Protein AF-K9A5T2-F1 (afdb_monomer_lite)

Foldseek 3Di:
DDPVVLVVVLVVVQVVQDDPWDQDPVRDIWAACRVVQRDGDPVVSVVSVVVVVVVVLVVQQQQADWDDDPDDDIDGHGPPDDDDDDDDDDDPPDD

pLDDT: mean 92.37, std 10.85, range [52.47, 98.81]

Secondary structure (DSSP, 8-state):
--HHHHHHHHHHHHHHH-TT-EE-TTS-EE--SGGGSS-SSHHHHHHHHHHHHHHHHHHHHHH-EEE--SSSS-EEE-TTPPPP-----------

Structure (mmCIF, N/CA/C/O backbone):
data_AF-K9A5T2-F1
#
_entry.id   AF-K9A5T2-F1
#
loop_
_atom_site.group_PDB
_atom_site.id
_atom_site.type_symbol
_atom_site.label_atom_id
_atom_site.label_alt_id
_atom_site.label_comp_id
_atom_site.label_asym_id
_atom_site.label_entity_id
_atom_site.label_seq_id
_atom_site.pdbx_PDB_ins_code
_atom_site.Cartn_x
_atom_site.Cartn_y
_atom_site.Cartn_z
_atom_site.occupancy
_atom_site.B_iso_or_equiv
_atom_site.auth_seq_id
_atom_site.auth_comp_id
_atom_site.auth_asym_id
_atom_site.auth_atom_id
_atom_site.pdbx_PDB_model_num
ATOM 1 N N . VAL A 1 1 ? -12.508 6.597 38.608 1.00 88.00 1 VAL A N 1
ATOM 2 C CA . VAL A 1 1 ? -12.981 6.258 37.244 1.00 88.00 1 VAL A CA 1
ATOM 3 C C . VAL A 1 1 ? -14.205 5.359 37.350 1.00 88.00 1 VAL A C 1
ATOM 5 O O . VAL A 1 1 ? -14.239 4.550 38.267 1.00 88.00 1 VAL A O 1
ATOM 8 N N . ASN A 1 2 ? -15.215 5.517 36.490 1.00 95.56 2 ASN A N 1
ATOM 9 C CA . ASN A 1 2 ? -16.424 4.679 36.471 1.00 95.56 2 ASN A CA 1
ATOM 10 C C . ASN A 1 2 ? -16.636 4.009 35.096 1.00 95.56 2 ASN A C 1
ATOM 12 O O . ASN A 1 2 ? -15.973 4.355 34.117 1.00 95.56 2 ASN A O 1
ATOM 16 N N . GLY A 1 3 ? -17.573 3.059 35.015 1.00 95.31 3 GLY A N 1
ATOM 17 C CA . GLY A 1 3 ? -17.815 2.284 33.792 1.00 95.31 3 GLY A CA 1
ATOM 18 C C . GLY A 1 3 ? -18.223 3.128 32.578 1.00 95.31 3 GLY A C 1
ATOM 19 O O . GLY A 1 3 ? -17.791 2.839 31.466 1.00 95.31 3 GLY A O 1
ATOM 20 N N . SER A 1 4 ? -18.983 4.214 32.769 1.00 96.31 4 SER A N 1
ATOM 21 C CA . SER A 1 4 ? -19.383 5.085 31.654 1.00 96.31 4 SER A CA 1
ATOM 22 C C . SER A 1 4 ? -18.210 5.903 31.108 1.00 96.31 4 SER A C 1
ATOM 24 O O . SER A 1 4 ? -18.119 6.107 29.897 1.00 96.31 4 SER A O 1
ATOM 26 N N . GLN A 1 5 ? -17.277 6.322 31.971 1.00 97.25 5 GLN A N 1
ATOM 27 C CA . GLN A 1 5 ? -16.018 6.943 31.552 1.00 97.25 5 GLN A CA 1
ATOM 28 C C . GLN A 1 5 ? -15.168 5.960 30.737 1.00 97.25 5 GLN A C 1
ATOM 30 O O . GLN A 1 5 ? -14.702 6.322 29.660 1.00 97.25 5 GLN A O 1
ATOM 35 N N . ILE A 1 6 ? -15.025 4.714 31.201 1.00 95.69 6 ILE A N 1
ATOM 36 C CA . ILE A 1 6 ? -14.269 3.671 30.488 1.00 95.69 6 ILE A CA 1
ATOM 37 C C . ILE A 1 6 ? -14.915 3.364 29.131 1.00 95.69 6 ILE A C 1
ATOM 39 O O . ILE A 1 6 ? -14.228 3.365 28.118 1.00 95.69 6 ILE A O 1
ATOM 43 N N . HIS A 1 7 ? -16.237 3.195 29.072 1.00 96.06 7 HIS A N 1
ATOM 44 C CA . HIS A 1 7 ? -16.937 2.905 27.819 1.00 96.06 7 HIS A CA 1
ATOM 45 C C . HIS A 1 7 ? -16.796 4.038 26.784 1.00 96.06 7 HIS A C 1
ATOM 47 O O . HIS A 1 7 ? -16.594 3.775 25.598 1.00 96.06 7 HIS A O 1
ATOM 53 N N . LYS A 1 8 ? -16.833 5.309 27.220 1.00 97.19 8 LYS A N 1
ATOM 54 C CA . LYS A 1 8 ? -16.537 6.463 26.349 1.00 97.19 8 LYS A CA 1
ATOM 55 C C . LYS A 1 8 ? -15.109 6.412 25.802 1.00 97.19 8 LYS A C 1
ATOM 57 O O . LYS A 1 8 ? -14.913 6.684 24.621 1.00 97.19 8 LYS A O 1
ATOM 62 N N . ILE A 1 9 ? -14.135 6.041 26.634 1.00 97.38 9 ILE A N 1
ATOM 63 C CA . ILE A 1 9 ? -12.737 5.877 26.214 1.00 97.38 9 ILE A CA 1
ATOM 64 C C . ILE A 1 9 ? -12.614 4.738 25.191 1.00 97.38 9 ILE A C 1
ATOM 66 O O . ILE A 1 9 ? -12.074 4.968 24.113 1.00 97.38 9 ILE A O 1
ATOM 70 N N . SER A 1 10 ? -13.169 3.551 25.459 1.00 97.75 10 SER A N 1
ATOM 71 C CA . SER A 1 10 ? -13.108 2.410 24.531 1.00 97.75 10 SER A CA 1
ATOM 72 C C . SER A 1 10 ? -13.762 2.719 23.183 1.00 97.75 10 SER A C 1
ATOM 74 O O . SER A 1 10 ? -13.204 2.382 22.142 1.00 97.75 10 SER A O 1
ATOM 76 N N . ASN A 1 11 ? -14.901 3.422 23.177 1.00 97.56 11 ASN A N 1
ATOM 77 C CA . ASN A 1 11 ? -15.539 3.874 21.937 1.00 97.56 11 ASN A CA 1
ATOM 78 C C . ASN A 1 11 ? -14.704 4.926 21.196 1.00 97.56 11 ASN A C 1
ATOM 80 O O . ASN A 1 11 ? -14.631 4.887 19.971 1.00 97.56 11 ASN A O 1
ATOM 84 N N . SER A 1 12 ? -14.049 5.839 21.918 1.00 98.38 12 SER A N 1
ATOM 85 C CA . SER A 1 12 ? -13.122 6.802 21.314 1.00 98.38 12 SER A CA 1
ATOM 86 C C . SER A 1 12 ? -11.958 6.087 20.620 1.00 98.38 12 SER A C 1
ATOM 88 O O . SER A 1 12 ? -11.659 6.372 19.463 1.00 98.38 12 SER A O 1
ATOM 90 N N . ILE A 1 13 ? -11.362 5.084 21.275 1.00 97.81 13 ILE A N 1
ATOM 91 C CA . ILE A 1 13 ? -10.277 4.278 20.697 1.00 97.81 13 ILE A CA 1
ATOM 92 C C . ILE A 1 13 ? -10.780 3.468 19.494 1.00 97.81 13 ILE A C 1
ATOM 94 O O . ILE A 1 13 ? -10.146 3.504 18.443 1.00 97.81 13 ILE A O 1
ATOM 98 N N . LYS A 1 14 ? -11.939 2.800 19.604 1.00 97.44 14 LYS A N 1
ATOM 99 C CA . LYS A 1 14 ? -12.595 2.094 18.486 1.00 97.44 14 LYS A CA 1
ATOM 100 C C . LYS A 1 14 ? -12.743 3.003 17.265 1.00 97.44 14 LYS A C 1
ATOM 102 O O . LYS A 1 14 ? -12.401 2.593 16.161 1.00 97.44 14 LYS A O 1
ATOM 107 N N . ASN A 1 15 ? -13.233 4.224 17.463 1.00 96.50 15 ASN A N 1
ATOM 108 C CA . ASN A 1 15 ? -13.449 5.183 16.380 1.00 96.50 15 ASN A CA 1
ATOM 109 C C . ASN A 1 15 ? -12.132 5.737 15.819 1.00 96.50 15 ASN A C 1
ATOM 111 O O . ASN A 1 15 ? -12.050 5.979 14.621 1.00 96.50 15 ASN A O 1
ATOM 115 N N . SER A 1 16 ? -11.113 5.907 16.666 1.00 97.56 16 SER A N 1
ATOM 116 C CA . SER A 1 16 ? -9.772 6.338 16.255 1.00 97.56 16 SER A CA 1
ATOM 117 C C . SER A 1 16 ? -9.069 5.287 15.387 1.00 97.56 16 SER A C 1
ATOM 119 O O . SER A 1 16 ? -8.469 5.628 14.373 1.00 97.56 16 SER A O 1
ATOM 121 N N . ILE A 1 17 ? -9.186 4.000 15.738 1.00 97.06 17 ILE A N 1
ATOM 122 C CA . ILE A 1 17 ? -8.674 2.893 14.911 1.00 97.06 17 ILE A CA 1
ATOM 123 C C . ILE A 1 17 ? -9.530 2.725 13.642 1.00 97.06 17 ILE A C 1
ATOM 125 O O . ILE A 1 17 ? -8.999 2.501 12.555 1.00 97.06 17 ILE A O 1
ATOM 129 N N . GLY A 1 18 ? -10.855 2.840 13.769 1.00 94.56 18 GLY A N 1
ATOM 130 C CA . GLY A 1 18 ? -11.805 2.743 12.663 1.00 94.56 18 GLY A CA 1
ATOM 131 C C . GLY A 1 18 ? -12.018 1.313 12.151 1.00 94.56 18 GLY A C 1
ATOM 132 O O . GLY A 1 18 ? -11.834 0.331 12.876 1.00 94.56 18 GLY A O 1
ATOM 133 N N . GLY A 1 19 ? -12.439 1.192 10.888 1.00 90.69 19 GLY A N 1
ATOM 134 C CA . GLY A 1 19 ? -12.690 -0.095 10.229 1.00 90.69 19 GLY A CA 1
ATOM 135 C C . GLY A 1 19 ? -13.701 -0.967 10.980 1.00 90.69 19 GLY A C 1
ATOM 136 O O . GLY A 1 19 ? -14.714 -0.477 11.479 1.00 90.69 19 GLY A O 1
ATOM 137 N N . ASN A 1 20 ? -13.400 -2.262 11.093 1.00 94.38 20 ASN A N 1
ATOM 138 C CA . ASN A 1 20 ? -14.264 -3.247 11.750 1.00 94.38 20 ASN A CA 1
ATOM 139 C C . ASN A 1 20 ? -13.948 -3.403 13.249 1.00 94.38 20 ASN A C 1
ATOM 141 O O . ASN A 1 20 ? -14.210 -4.454 13.830 1.00 94.38 20 ASN A O 1
ATOM 145 N N . THR A 1 21 ? -13.347 -2.389 13.879 1.00 97.81 21 THR A N 1
ATOM 146 C CA . THR A 1 21 ? -13.014 -2.441 15.307 1.00 97.81 21 THR A CA 1
ATOM 147 C C . THR A 1 21 ? -14.281 -2.491 16.152 1.00 97.81 21 THR A C 1
ATOM 149 O O . THR A 1 21 ? -15.221 -1.739 15.904 1.00 97.81 21 THR A O 1
ATOM 152 N N . VAL A 1 22 ? -14.316 -3.332 17.184 1.00 97.31 22 VAL A N 1
ATOM 153 C CA . VAL A 1 22 ? -15.439 -3.459 18.123 1.00 97.31 22 VAL A CA 1
ATOM 154 C C . VAL A 1 22 ? -14.951 -3.465 19.569 1.00 97.31 22 VAL A C 1
ATOM 156 O O . VAL A 1 22 ? -13.857 -3.945 19.859 1.00 97.31 22 VAL A O 1
ATOM 159 N N . VAL A 1 23 ? -15.777 -2.929 20.472 1.00 97.62 23 VAL A N 1
ATOM 160 C CA . VAL A 1 23 ? -15.607 -3.086 21.924 1.00 97.62 23 VAL A CA 1
ATOM 161 C C . VAL A 1 23 ? -16.399 -4.324 22.334 1.00 97.62 23 VAL A C 1
ATOM 163 O O . VAL A 1 23 ? -17.614 -4.363 22.135 1.00 97.62 23 VAL A O 1
ATOM 166 N N . ASN A 1 24 ? -15.720 -5.329 22.875 1.00 96.44 24 ASN A N 1
ATOM 167 C CA . ASN A 1 24 ? -16.337 -6.566 23.343 1.00 96.44 24 ASN A CA 1
ATOM 168 C C . ASN A 1 24 ? -17.018 -6.365 24.712 1.00 96.44 24 ASN A C 1
ATOM 170 O O . ASN A 1 24 ? -16.694 -5.412 25.427 1.00 96.44 24 ASN A O 1
ATOM 174 N N . PRO A 1 25 ? -17.932 -7.265 25.124 1.00 95.31 25 PRO A N 1
ATOM 175 C CA . PRO A 1 25 ? -18.588 -7.179 26.433 1.00 95.31 25 PRO A CA 1
ATOM 176 C C . PRO A 1 25 ? -17.626 -7.184 27.631 1.00 95.31 25 PRO A C 1
ATOM 178 O O . PRO A 1 25 ? -17.935 -6.590 28.660 1.00 95.31 25 PRO A O 1
ATOM 181 N N . ASP A 1 26 ? -16.458 -7.817 27.495 1.00 94.56 26 ASP A N 1
ATOM 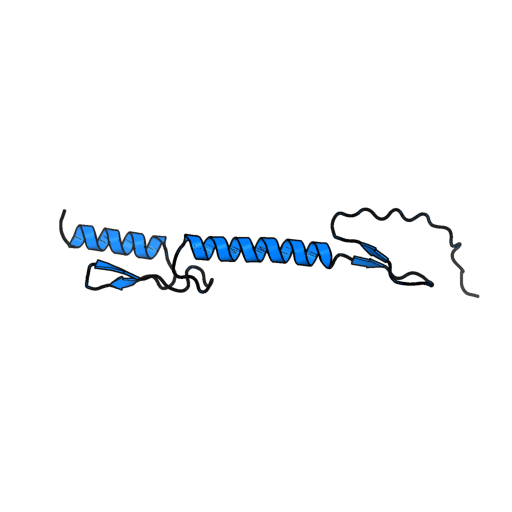182 C CA . ASP A 1 26 ? -15.395 -7.841 28.511 1.00 94.56 26 ASP A CA 1
ATOM 183 C C . ASP A 1 26 ? -14.530 -6.562 28.533 1.00 94.56 26 ASP A C 1
ATOM 185 O O . ASP A 1 26 ? -13.609 -6.440 29.337 1.00 94.56 26 ASP A O 1
ATOM 189 N N . GLY A 1 27 ? -14.823 -5.595 27.657 1.00 93.94 27 GLY A N 1
ATOM 190 C CA . GLY A 1 27 ? -14.105 -4.329 27.528 1.00 93.94 27 GLY A CA 1
ATOM 191 C C . GLY A 1 27 ? -12.870 -4.377 26.625 1.00 93.94 27 GLY A C 1
ATOM 192 O O . GLY A 1 27 ? -12.298 -3.319 26.353 1.00 93.94 27 GLY A O 1
ATOM 193 N N . SER A 1 28 ? -12.472 -5.553 26.128 1.00 96.38 28 SER A N 1
ATOM 194 C CA . SER A 1 28 ? -11.388 -5.680 25.151 1.00 96.38 28 SER A CA 1
ATOM 195 C C . SER A 1 28 ? -11.779 -5.095 23.787 1.00 96.38 28 SER A C 1
ATOM 197 O O . SER A 1 28 ? -12.960 -4.931 23.465 1.00 96.38 28 SER A O 1
ATOM 199 N N . LEU A 1 29 ? -10.777 -4.765 22.971 1.00 97.81 29 LEU A N 1
ATOM 200 C CA . LEU A 1 29 ? -10.966 -4.323 21.589 1.00 97.81 29 LEU A CA 1
ATOM 201 C C . LEU A 1 29 ? -10.608 -5.462 20.636 1.00 97.81 29 LEU A C 1
ATOM 203 O O . LEU A 1 29 ? -9.513 -6.015 20.720 1.00 97.81 29 LEU A O 1
ATOM 207 N N . SER A 1 30 ? -11.507 -5.777 19.705 1.00 97.62 30 SER A N 1
ATOM 208 C CA . SER A 1 30 ? -11.210 -6.658 18.574 1.00 97.62 30 SER A CA 1
ATOM 209 C C . SER A 1 30 ? -11.174 -5.843 17.292 1.00 97.62 30 SER A C 1
ATOM 211 O O . SER A 1 30 ? -12.078 -5.057 17.022 1.00 97.62 30 SER A O 1
ATOM 213 N N . THR A 1 31 ? -10.116 -6.021 16.515 1.00 97.44 31 THR A N 1
ATOM 214 C CA . THR A 1 31 ? -9.828 -5.285 15.286 1.00 97.44 31 THR A CA 1
ATOM 215 C C . THR A 1 31 ? -9.654 -6.280 14.149 1.00 97.44 31 THR A C 1
ATOM 217 O O . THR A 1 31 ? -8.955 -7.285 14.286 1.00 97.44 31 THR A O 1
ATOM 220 N N . GLN A 1 32 ? -10.275 -6.008 13.004 1.00 96.25 32 GLN A N 1
ATOM 221 C CA . GLN A 1 32 ? -10.099 -6.814 11.799 1.00 96.25 32 GLN A CA 1
ATOM 222 C C . GLN A 1 32 ? -10.042 -5.923 10.568 1.00 96.25 32 GLN A C 1
ATOM 224 O O . GLN A 1 32 ? -10.721 -4.897 10.510 1.00 96.25 32 GLN A O 1
ATOM 229 N N . ASN A 1 33 ? -9.254 -6.349 9.580 1.00 95.69 33 ASN A N 1
ATOM 230 C CA . ASN A 1 33 ? -9.195 -5.726 8.259 1.00 95.69 33 ASN A CA 1
ATOM 231 C C . ASN A 1 33 ? -9.008 -4.192 8.310 1.00 95.69 33 ASN A C 1
ATOM 233 O O . ASN A 1 33 ? -9.704 -3.444 7.619 1.00 95.69 33 ASN A O 1
ATOM 237 N N . ILE A 1 34 ? -8.090 -3.711 9.157 1.00 97.12 34 ILE A N 1
ATOM 238 C CA . ILE A 1 34 ? -7.853 -2.275 9.360 1.00 97.12 34 ILE A CA 1
ATOM 239 C C . ILE A 1 34 ? -7.493 -1.637 8.015 1.00 97.12 34 ILE A C 1
ATOM 241 O O . ILE A 1 34 ? -6.572 -2.088 7.331 1.00 97.12 34 ILE A O 1
ATOM 245 N N . GLY A 1 35 ? -8.252 -0.615 7.614 1.00 95.56 35 GLY A N 1
ATOM 246 C CA . GLY A 1 35 ? -8.052 0.088 6.344 1.00 95.56 35 GLY A CA 1
ATOM 247 C C . GLY A 1 35 ? -8.220 -0.784 5.091 1.00 95.56 35 GLY A C 1
ATOM 248 O O . GLY A 1 35 ? -7.656 -0.452 4.055 1.00 95.56 35 GLY A O 1
ATOM 249 N N . GLY A 1 36 ? -8.924 -1.921 5.169 1.00 96.31 36 GLY A N 1
ATOM 250 C CA . GLY A 1 36 ? -9.085 -2.830 4.026 1.00 96.31 36 GLY A CA 1
ATOM 251 C C . GLY A 1 36 ? -7.821 -3.628 3.672 1.00 96.31 36 GLY A C 1
ATOM 252 O O . GLY A 1 36 ? -7.704 -4.153 2.567 1.00 96.31 36 GLY A O 1
ATOM 253 N N . THR A 1 37 ? -6.846 -3.703 4.583 1.00 96.94 37 THR A N 1
ATOM 254 C CA . THR A 1 37 ? -5.543 -4.352 4.340 1.00 96.94 37 THR A CA 1
ATOM 255 C C . THR A 1 37 ? -5.537 -5.864 4.580 1.00 96.94 37 THR A C 1
ATOM 257 O O . THR A 1 37 ? -4.547 -6.531 4.282 1.00 96.94 37 THR A O 1
ATOM 260 N N . GLY A 1 38 ? -6.610 -6.417 5.149 1.00 96.31 38 GLY A N 1
ATOM 261 C CA . GLY A 1 38 ? -6.674 -7.795 5.638 1.00 96.31 38 GLY A CA 1
ATOM 262 C C . GLY A 1 38 ? -5.883 -8.035 6.929 1.00 96.31 38 GLY A C 1
ATOM 263 O O . GLY A 1 38 ? -5.683 -9.186 7.307 1.00 96.31 38 GLY A O 1
ATOM 264 N N . LYS A 1 39 ? -5.398 -6.978 7.598 1.00 97.56 39 LYS A N 1
ATOM 265 C CA . LYS A 1 39 ? -4.591 -7.072 8.824 1.00 97.56 39 LYS A CA 1
ATOM 266 C C . LYS A 1 39 ? -5.368 -6.628 10.059 1.00 97.56 39 LYS A C 1
ATOM 268 O O . LYS A 1 39 ? -6.247 -5.771 9.983 1.00 97.56 39 LYS A O 1
ATOM 273 N N . ASN A 1 40 ? -5.015 -7.211 11.201 1.00 96.69 40 ASN A N 1
ATOM 274 C CA . ASN A 1 40 ? -5.732 -7.010 12.462 1.00 96.69 40 ASN A CA 1
ATOM 275 C C . ASN A 1 40 ? -5.015 -6.040 13.404 1.00 96.69 40 ASN A C 1
ATOM 277 O O . ASN A 1 40 ? -5.616 -5.588 14.368 1.00 96.69 40 ASN A O 1
ATOM 281 N N . THR A 1 41 ? -3.761 -5.679 13.139 1.00 97.06 41 THR A N 1
ATOM 282 C CA . THR A 1 41 ? -3.030 -4.670 13.916 1.00 97.06 41 THR A CA 1
ATOM 283 C C . THR A 1 41 ? -2.712 -3.463 13.039 1.00 97.06 41 THR A C 1
ATOM 285 O O . THR A 1 41 ? -2.568 -3.588 11.822 1.00 97.06 41 THR A O 1
ATOM 288 N N . VAL A 1 42 ? -2.607 -2.279 13.652 1.00 97.50 42 VAL A N 1
ATOM 289 C CA . VAL A 1 42 ? -2.240 -1.046 12.933 1.00 97.50 42 VAL A CA 1
ATOM 290 C C . VAL A 1 42 ? -0.838 -1.173 12.335 1.00 97.50 42 VAL A C 1
ATOM 292 O O . VAL A 1 42 ? -0.626 -0.778 11.192 1.00 97.50 42 VAL A O 1
ATOM 295 N N . HIS A 1 43 ? 0.097 -1.779 13.074 1.00 98.38 43 HIS A N 1
ATOM 296 C CA . HIS A 1 43 ? 1.458 -2.015 12.600 1.00 98.38 43 HIS A CA 1
ATOM 297 C C . HIS A 1 43 ? 1.473 -2.857 11.320 1.00 98.38 43 HIS A C 1
ATOM 299 O O . HIS A 1 43 ? 2.034 -2.430 10.314 1.00 98.38 43 HIS A O 1
ATOM 305 N N . ASP A 1 44 ? 0.798 -4.010 11.322 1.00 98.44 44 ASP A N 1
ATOM 306 C CA . ASP A 1 44 ? 0.785 -4.901 10.160 1.00 98.44 44 ASP A CA 1
ATOM 307 C C . ASP A 1 44 ? 0.029 -4.296 8.977 1.00 98.44 44 ASP A C 1
ATOM 309 O O . ASP A 1 44 ? 0.404 -4.522 7.827 1.00 98.44 44 ASP A O 1
ATOM 313 N N . ALA A 1 45 ? -1.036 -3.531 9.238 1.00 98.44 45 ALA A N 1
ATOM 314 C CA . ALA A 1 45 ? -1.774 -2.822 8.199 1.00 98.44 45 ALA A CA 1
ATOM 315 C C . ALA A 1 45 ? -0.881 -1.791 7.491 1.00 98.44 45 ALA A C 1
ATOM 317 O O . ALA A 1 45 ? -0.808 -1.790 6.263 1.00 98.44 45 ALA A O 1
ATOM 318 N N . ILE A 1 46 ? -0.155 -0.967 8.257 1.00 98.56 46 ILE A N 1
ATOM 319 C CA . ILE A 1 46 ? 0.798 0.016 7.720 1.00 98.56 46 ILE A CA 1
ATOM 320 C C . ILE A 1 46 ? 1.927 -0.693 6.978 1.00 98.56 46 ILE A C 1
ATOM 322 O O . ILE A 1 46 ? 2.205 -0.344 5.834 1.00 98.56 46 ILE A O 1
ATOM 326 N N . LYS A 1 47 ? 2.516 -1.736 7.576 1.00 98.81 47 LYS A N 1
ATOM 327 C CA . LYS A 1 47 ? 3.555 -2.535 6.922 1.00 98.81 47 LYS A CA 1
ATOM 328 C C . LYS A 1 47 ? 3.057 -3.127 5.602 1.00 98.81 47 LYS A C 1
ATOM 330 O O . LYS A 1 47 ? 3.762 -3.089 4.605 1.00 98.81 47 LYS A O 1
ATOM 335 N N . SER A 1 48 ? 1.822 -3.629 5.556 1.00 98.75 48 SER A N 1
ATOM 336 C CA . SER A 1 48 ? 1.245 -4.160 4.320 1.00 98.75 48 SER A CA 1
ATOM 337 C C . SER A 1 48 ? 1.089 -3.097 3.232 1.00 98.75 48 SER A C 1
ATOM 339 O O . SER A 1 48 ? 1.162 -3.448 2.055 1.00 98.75 48 SER A O 1
ATOM 341 N N . VAL A 1 49 ? 0.805 -1.845 3.591 1.00 98.69 49 VAL A N 1
ATOM 342 C CA . VAL A 1 49 ? 0.731 -0.734 2.632 1.00 98.69 49 VAL A CA 1
ATOM 343 C C . VAL A 1 49 ? 2.130 -0.353 2.159 1.00 98.69 49 VAL A C 1
ATOM 345 O O . VAL A 1 49 ? 2.336 -0.232 0.956 1.00 98.69 49 VAL A O 1
ATOM 348 N N . ASP A 1 50 ? 3.085 -0.238 3.079 1.00 98.81 50 ASP A N 1
ATOM 349 C CA . ASP A 1 50 ? 4.488 0.057 2.780 1.00 98.81 50 ASP A CA 1
ATOM 350 C C . ASP A 1 50 ? 5.110 -0.990 1.840 1.00 98.81 50 ASP A C 1
ATOM 352 O O . ASP A 1 50 ? 5.664 -0.641 0.796 1.00 98.81 50 ASP A O 1
ATOM 356 N N . ASP A 1 51 ? 4.898 -2.279 2.125 1.00 98.81 51 ASP A N 1
ATOM 357 C CA . ASP A 1 51 ? 5.338 -3.385 1.271 1.00 98.81 51 ASP A CA 1
ATOM 358 C C . ASP A 1 51 ? 4.701 -3.281 -0.132 1.00 98.81 51 ASP A C 1
ATOM 360 O O . ASP A 1 51 ? 5.382 -3.455 -1.143 1.00 98.81 51 ASP A O 1
ATOM 364 N N . LYS A 1 52 ? 3.394 -2.979 -0.228 1.00 98.75 52 LYS A N 1
ATOM 365 C CA . LYS A 1 52 ? 2.694 -2.822 -1.521 1.00 98.75 52 LYS A CA 1
ATOM 366 C C . LYS A 1 52 ? 3.251 -1.656 -2.334 1.00 98.75 52 LYS A C 1
ATOM 368 O O . LYS A 1 52 ? 3.425 -1.803 -3.541 1.00 98.75 52 LYS A O 1
ATOM 373 N N . VAL A 1 53 ? 3.520 -0.520 -1.691 1.00 98.81 53 VAL A N 1
ATOM 374 C CA . VAL A 1 53 ? 4.096 0.660 -2.348 1.00 98.81 53 VAL A CA 1
ATOM 375 C C . VAL A 1 53 ? 5.515 0.362 -2.815 1.00 98.81 53 VAL A C 1
ATOM 377 O O . VAL A 1 53 ? 5.810 0.554 -3.991 1.00 98.81 53 VAL A O 1
ATOM 380 N N . THR A 1 54 ? 6.364 -0.172 -1.937 1.00 98.69 54 THR A N 1
ATOM 381 C CA . 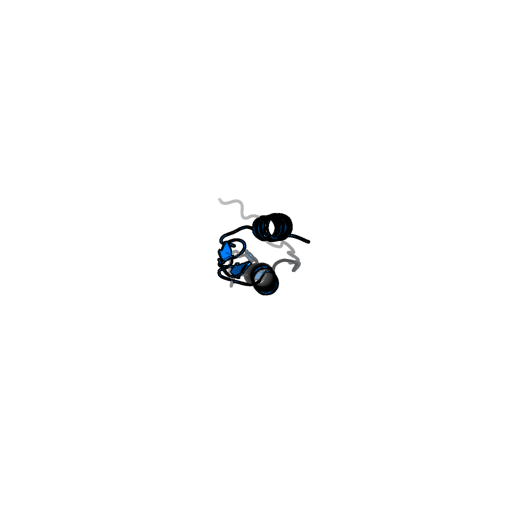THR A 1 54 ? 7.754 -0.523 -2.260 1.00 98.69 54 THR A CA 1
ATOM 382 C C . THR A 1 54 ? 7.819 -1.513 -3.419 1.00 98.69 54 THR A C 1
ATOM 384 O O . THR A 1 54 ? 8.527 -1.285 -4.399 1.00 98.69 54 THR A O 1
ATOM 387 N N . ASN A 1 55 ? 7.020 -2.581 -3.365 1.00 98.69 55 ASN A N 1
ATOM 388 C CA . ASN A 1 55 ? 6.968 -3.571 -4.436 1.00 98.69 55 ASN A CA 1
ATOM 389 C C . ASN A 1 55 ? 6.425 -2.980 -5.739 1.00 98.69 55 ASN A C 1
ATOM 391 O O . ASN A 1 55 ? 6.968 -3.271 -6.799 1.00 98.69 55 ASN A O 1
ATOM 395 N N . GLY A 1 56 ? 5.392 -2.134 -5.674 1.00 98.56 56 GLY A N 1
ATOM 396 C CA . GLY A 1 56 ? 4.853 -1.455 -6.851 1.00 98.56 56 GLY A CA 1
ATOM 397 C C . GLY A 1 56 ? 5.871 -0.521 -7.510 1.00 98.56 56 GLY A C 1
ATOM 398 O O . GLY A 1 56 ? 6.002 -0.522 -8.729 1.00 98.56 56 GLY A O 1
ATOM 399 N N . VAL A 1 57 ? 6.637 0.235 -6.720 1.00 98.56 57 VAL A N 1
ATOM 400 C CA . VAL A 1 57 ? 7.713 1.101 -7.228 1.00 98.56 57 VAL A CA 1
ATOM 401 C C . VAL A 1 57 ? 8.821 0.279 -7.884 1.00 98.56 57 VAL A C 1
ATOM 403 O O . VAL A 1 57 ? 9.269 0.631 -8.975 1.00 98.56 57 VAL A O 1
ATOM 406 N N . ASN A 1 58 ? 9.236 -0.826 -7.264 1.00 98.31 58 ASN A N 1
ATOM 407 C CA . ASN A 1 58 ? 10.249 -1.715 -7.833 1.00 98.31 58 ASN A CA 1
ATOM 408 C C . ASN A 1 58 ? 9.765 -2.348 -9.144 1.00 98.31 58 ASN A C 1
ATOM 410 O O . ASN A 1 58 ? 10.468 -2.282 -10.147 1.00 98.31 58 ASN A O 1
A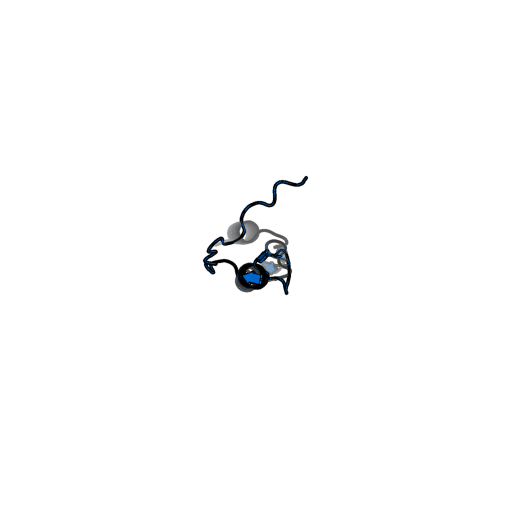TOM 414 N N . ASP A 1 59 ? 8.536 -2.868 -9.166 1.00 98.56 59 ASP A N 1
ATOM 415 C CA . ASP A 1 59 ? 7.920 -3.459 -10.358 1.00 98.56 59 ASP A CA 1
ATOM 416 C C . ASP A 1 59 ? 7.810 -2.447 -11.507 1.00 98.56 59 ASP A C 1
ATOM 418 O O . ASP A 1 59 ? 8.153 -2.763 -12.642 1.00 98.56 59 ASP A O 1
ATOM 422 N N . LEU A 1 60 ? 7.404 -1.203 -11.233 1.00 98.25 60 LEU A N 1
ATOM 423 C CA . LEU A 1 60 ? 7.380 -0.146 -12.250 1.00 98.25 60 LEU A CA 1
ATOM 424 C C . LEU A 1 60 ? 8.785 0.237 -12.729 1.00 98.25 60 LEU A C 1
ATOM 426 O O . LEU A 1 60 ? 8.985 0.468 -13.922 1.00 98.25 60 LEU A O 1
ATOM 430 N N . THR A 1 61 ? 9.756 0.290 -11.818 1.00 97.81 61 THR A N 1
ATOM 431 C CA . THR A 1 61 ? 11.153 0.584 -12.156 1.00 97.81 61 THR A CA 1
ATOM 432 C C . THR A 1 61 ? 11.717 -0.481 -13.088 1.00 97.81 61 THR A C 1
ATOM 434 O O . THR A 1 61 ? 12.313 -0.135 -14.107 1.00 97.81 61 THR A O 1
ATOM 437 N N . ASP A 1 62 ? 11.466 -1.755 -12.786 1.00 97.00 62 ASP A N 1
ATOM 438 C CA . ASP A 1 62 ? 11.904 -2.899 -13.584 1.00 97.00 62 ASP A CA 1
ATOM 439 C C . ASP A 1 62 ? 11.128 -3.045 -14.898 1.00 97.00 62 ASP A C 1
ATOM 441 O O . ASP A 1 62 ? 11.714 -3.428 -15.906 1.00 97.00 62 ASP A O 1
ATOM 445 N N . LYS A 1 63 ? 9.830 -2.715 -14.923 1.00 97.50 63 LYS A N 1
ATOM 446 C CA . LYS A 1 63 ? 9.027 -2.702 -16.157 1.00 97.50 63 LYS A CA 1
ATOM 447 C C . LYS A 1 63 ? 9.477 -1.641 -17.145 1.00 97.50 63 LYS A C 1
ATOM 449 O O . LYS A 1 63 ? 9.365 -1.882 -18.345 1.00 97.50 63 LYS A O 1
ATOM 454 N N . GLY A 1 64 ? 9.976 -0.505 -16.657 1.00 96.81 64 GLY A N 1
ATOM 455 C CA . GLY A 1 64 ? 10.641 0.496 -17.481 1.00 96.81 64 GLY A CA 1
ATOM 456 C C . GLY A 1 64 ? 9.868 0.886 -18.746 1.00 96.81 64 GLY A C 1
ATOM 457 O O . GLY A 1 64 ? 8.638 0.938 -18.766 1.00 96.81 64 GLY A O 1
ATOM 458 N N . LEU A 1 65 ? 10.613 1.168 -19.813 1.00 97.19 65 LEU A N 1
ATOM 459 C CA . LEU A 1 65 ? 10.108 1.427 -21.158 1.00 97.19 65 LEU A CA 1
ATOM 460 C C . LEU A 1 65 ? 10.923 0.640 -22.188 1.00 97.19 65 LEU A C 1
ATOM 462 O O . LEU A 1 65 ? 12.146 0.540 -22.080 1.00 97.19 65 LEU A O 1
ATOM 466 N N . ASN A 1 66 ? 10.244 0.139 -23.221 1.00 95.38 66 ASN A N 1
ATOM 467 C CA . ASN A 1 66 ? 10.866 -0.499 -24.380 1.00 95.38 66 ASN A CA 1
ATOM 468 C C . ASN A 1 66 ? 10.803 0.440 -25.589 1.00 95.38 66 ASN A C 1
ATOM 470 O O . ASN A 1 66 ? 9.763 1.040 -25.858 1.00 95.38 66 ASN A O 1
ATOM 474 N N . PHE A 1 67 ? 11.905 0.539 -26.328 1.00 93.19 67 PHE A N 1
ATOM 475 C CA . PHE A 1 67 ? 12.013 1.334 -27.547 1.00 93.19 67 PHE A CA 1
ATOM 476 C C . PHE A 1 67 ? 12.389 0.430 -28.721 1.00 93.19 67 PHE A C 1
ATOM 478 O O . PHE A 1 67 ? 13.487 -0.128 -28.742 1.00 93.19 67 PHE A O 1
ATOM 485 N N . ALA A 1 68 ? 11.494 0.315 -29.700 1.00 90.38 68 ALA A N 1
ATOM 486 C CA . ALA A 1 68 ? 11.759 -0.391 -30.948 1.00 90.38 68 ALA A CA 1
ATOM 487 C C . ALA A 1 68 ? 12.471 0.531 -31.952 1.00 90.38 68 ALA A C 1
ATOM 489 O O . ALA A 1 68 ? 12.133 1.711 -32.084 1.00 90.38 68 ALA A O 1
ATOM 490 N N . GLY A 1 69 ? 13.459 -0.010 -32.664 1.00 86.31 69 GLY A N 1
ATOM 491 C CA . GLY A 1 69 ? 14.118 0.656 -33.789 1.00 86.31 69 GLY A CA 1
ATOM 492 C C . GLY A 1 69 ? 13.585 0.181 -35.145 1.00 86.31 69 GLY A C 1
ATOM 493 O O . GLY A 1 69 ? 12.710 -0.673 -35.223 1.00 86.31 69 GLY A O 1
ATOM 494 N N . ASN A 1 70 ? 14.163 0.699 -36.234 1.00 83.81 70 ASN A N 1
ATOM 495 C CA . ASN A 1 70 ? 13.887 0.219 -37.601 1.00 83.81 70 ASN A CA 1
ATOM 496 C C . ASN A 1 70 ? 14.353 -1.238 -37.832 1.00 83.81 70 ASN A C 1
ATOM 498 O O . ASN A 1 70 ? 13.840 -1.938 -38.697 1.00 83.81 70 ASN A O 1
ATOM 502 N N . SER A 1 71 ? 15.360 -1.693 -37.085 1.00 84.88 71 SER A N 1
ATOM 503 C CA . SER A 1 71 ? 15.875 -3.064 -37.115 1.00 84.88 71 SER A CA 1
ATOM 504 C C . SER A 1 71 ? 16.549 -3.385 -35.777 1.00 84.88 71 SER A C 1
ATOM 506 O O . SER A 1 71 ? 16.922 -2.469 -35.041 1.00 84.88 71 SER A O 1
ATOM 508 N N . GLY A 1 72 ? 16.733 -4.672 -35.478 1.00 88.12 72 GLY A N 1
ATOM 509 C CA . GLY A 1 72 ? 17.321 -5.158 -34.229 1.00 88.12 72 GLY A CA 1
ATOM 510 C C . GLY A 1 72 ? 16.300 -5.410 -33.117 1.00 88.12 72 GLY A C 1
ATOM 511 O O . GLY A 1 72 ? 15.093 -5.329 -33.329 1.00 88.12 72 GLY A O 1
ATOM 512 N N . ALA A 1 73 ? 16.807 -5.775 -31.937 1.00 93.94 73 ALA A N 1
ATOM 513 C CA . ALA A 1 73 ? 15.990 -6.029 -30.755 1.00 93.94 73 ALA A CA 1
ATOM 514 C C . ALA A 1 73 ? 15.592 -4.726 -30.049 1.00 93.94 73 ALA A C 1
ATOM 516 O O . ALA A 1 73 ? 16.329 -3.736 -30.090 1.00 93.94 73 ALA A O 1
ATOM 517 N N . ASP A 1 74 ? 14.456 -4.765 -29.353 1.00 94.06 74 ASP A N 1
ATOM 518 C CA . ASP A 1 74 ? 13.984 -3.656 -28.533 1.00 94.06 74 ASP A CA 1
ATOM 519 C C . ASP A 1 74 ? 14.995 -3.278 -27.453 1.00 94.06 74 ASP A C 1
ATOM 521 O O . ASP A 1 74 ? 15.668 -4.107 -26.832 1.00 94.06 74 ASP A O 1
ATOM 525 N N . VAL A 1 75 ? 15.058 -1.979 -27.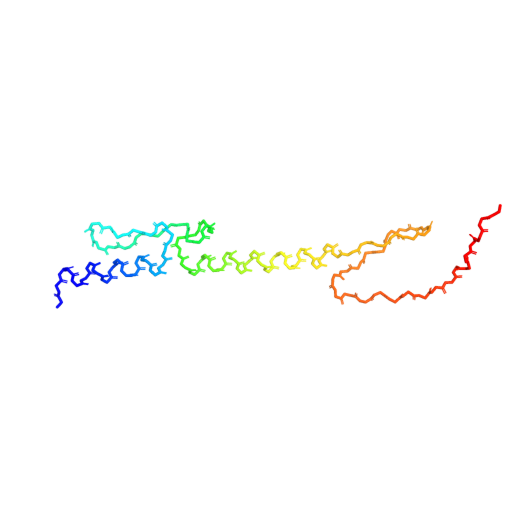197 1.00 94.25 75 VAL A N 1
ATOM 526 C CA . VAL A 1 75 ? 15.922 -1.394 -26.188 1.00 94.25 75 VAL A CA 1
ATOM 527 C C . VAL A 1 75 ? 15.104 -1.130 -24.929 1.00 94.25 75 VAL A C 1
ATOM 529 O O . VAL A 1 75 ? 14.267 -0.232 -24.909 1.00 94.25 75 VAL A O 1
ATOM 532 N N . HIS A 1 76 ? 15.376 -1.882 -23.865 1.00 96.38 76 HIS A N 1
ATOM 533 C CA . HIS A 1 76 ? 14.699 -1.730 -22.576 1.00 96.38 76 HIS A CA 1
ATOM 534 C C . HIS A 1 76 ? 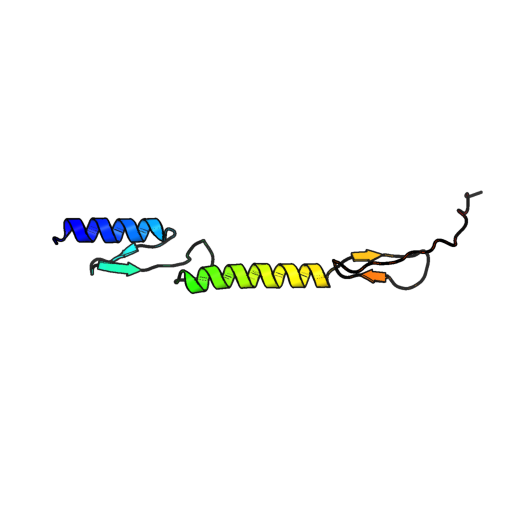15.462 -0.808 -21.617 1.00 96.38 76 HIS A C 1
ATOM 536 O O . HIS A 1 76 ? 16.621 -1.091 -21.302 1.00 96.38 76 HIS A O 1
ATOM 542 N N . ARG A 1 77 ? 14.824 0.251 -21.110 1.00 97.44 77 ARG A N 1
ATOM 543 C CA . ARG A 1 77 ? 15.362 1.156 -20.078 1.00 97.44 77 ARG A CA 1
ATOM 544 C C . ARG A 1 77 ? 14.487 1.132 -18.838 1.00 97.44 77 ARG A C 1
ATOM 546 O O . ARG A 1 77 ? 13.280 1.330 -18.954 1.00 97.44 77 ARG A O 1
ATOM 553 N N . LYS A 1 78 ? 15.093 0.977 -17.662 1.00 97.56 78 LYS A N 1
ATOM 554 C CA . LYS A 1 78 ? 14.373 1.121 -16.391 1.00 97.56 78 LYS A CA 1
ATOM 555 C C . LYS A 1 78 ? 13.989 2.579 -16.144 1.00 97.56 78 LYS A C 1
ATOM 557 O O . LYS A 1 78 ? 14.606 3.500 -16.687 1.00 97.56 78 LYS A O 1
ATOM 562 N N . LEU A 1 79 ? 12.976 2.810 -15.308 1.00 97.25 79 LEU A N 1
ATOM 563 C CA . LEU A 1 79 ? 12.630 4.177 -14.905 1.00 97.25 79 LEU A CA 1
ATOM 564 C C . LEU A 1 79 ? 13.817 4.831 -14.182 1.00 97.25 79 LEU A C 1
ATOM 566 O O . LEU A 1 79 ? 14.438 4.228 -13.311 1.00 97.25 79 LEU A O 1
ATOM 570 N N . GLY A 1 80 ? 14.133 6.072 -14.554 1.00 95.25 80 GLY A N 1
ATOM 571 C CA . GLY A 1 80 ? 15.274 6.822 -14.016 1.00 95.25 80 GLY A CA 1
ATOM 572 C C . GLY A 1 80 ? 16.592 6.620 -14.772 1.00 95.25 80 GLY A C 1
ATOM 573 O O . GLY A 1 80 ? 17.506 7.428 -14.606 1.00 95.25 80 GLY A O 1
ATOM 574 N N . GLU A 1 81 ? 16.699 5.617 -15.649 1.00 97.38 81 GLU A N 1
ATOM 575 C CA . GLU A 1 81 ? 17.855 5.486 -16.538 1.00 97.38 81 GLU A CA 1
ATOM 576 C C . GLU A 1 81 ? 17.798 6.506 -17.682 1.00 97.38 81 GLU A C 1
ATOM 578 O O . GLU A 1 81 ? 16.740 6.802 -18.241 1.00 97.38 81 GLU A O 1
ATOM 583 N N . LYS A 1 82 ? 18.965 7.027 -18.078 1.00 92.25 82 LYS A N 1
ATOM 584 C CA . LYS A 1 82 ? 19.093 7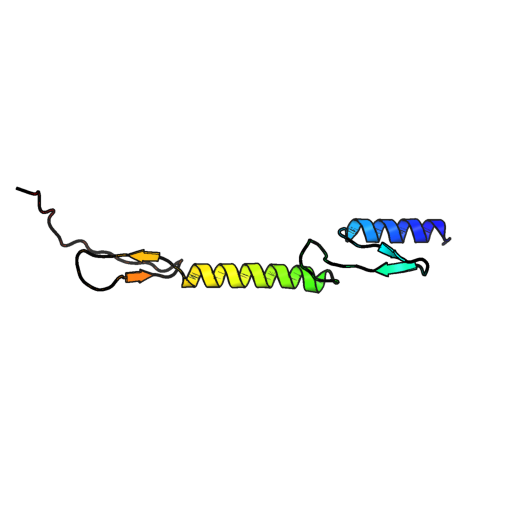.921 -19.233 1.00 92.25 82 LYS A CA 1
ATOM 585 C C . LYS A 1 82 ? 19.538 7.137 -20.465 1.00 92.25 82 LYS A C 1
ATOM 587 O O . LYS A 1 82 ? 20.600 6.520 -20.456 1.00 92.25 82 LYS A O 1
ATOM 592 N N . LEU A 1 83 ? 18.768 7.228 -21.550 1.00 90.00 83 LEU A N 1
ATOM 593 C CA . LEU A 1 83 ? 19.182 6.767 -22.876 1.00 90.00 83 LEU A CA 1
ATOM 594 C C . LEU A 1 83 ? 19.675 7.948 -23.710 1.00 90.00 83 LEU A C 1
ATOM 596 O O . LEU A 1 83 ? 18.907 8.849 -24.040 1.00 90.00 83 LEU A O 1
ATOM 600 N N . ASN A 1 84 ? 20.951 7.926 -24.082 1.00 86.06 84 ASN A N 1
ATOM 601 C CA . ASN A 1 84 ? 21.484 8.875 -25.048 1.00 86.06 84 ASN A CA 1
ATOM 602 C C . ASN A 1 84 ? 21.236 8.335 -26.459 1.00 86.06 84 ASN A C 1
ATOM 604 O O . ASN A 1 84 ? 21.727 7.262 -26.805 1.00 86.06 84 ASN A O 1
ATOM 608 N N . ILE A 1 85 ? 20.497 9.087 -27.272 1.00 84.62 85 ILE A N 1
ATOM 609 C CA . ILE A 1 85 ? 20.241 8.760 -28.675 1.00 84.62 85 ILE A CA 1
ATOM 610 C C . ILE A 1 85 ? 20.989 9.777 -29.527 1.00 84.62 85 ILE A C 1
ATOM 612 O O . ILE A 1 85 ? 20.752 10.979 -29.417 1.00 84.62 85 ILE A O 1
ATOM 616 N N . VAL A 1 86 ? 21.890 9.292 -30.376 1.00 75.81 86 VAL A N 1
ATOM 617 C CA . VAL A 1 86 ? 22.515 10.096 -31.429 1.00 75.81 86 VAL A CA 1
ATOM 618 C C . VAL A 1 86 ? 21.898 9.675 -32.760 1.00 75.81 86 VAL A C 1
ATOM 620 O O . VAL A 1 86 ? 21.983 8.515 -33.156 1.00 75.81 86 VAL A O 1
ATOM 623 N N . GLY A 1 87 ? 21.179 10.594 -33.406 1.00 74.19 87 GLY A N 1
ATOM 624 C CA . GLY A 1 87 ? 20.508 10.327 -34.678 1.00 74.19 87 GLY A CA 1
ATOM 625 C C . GLY A 1 87 ? 21.508 10.237 -35.831 1.00 74.19 87 GLY A C 1
ATOM 626 O O . GLY A 1 87 ? 22.432 11.042 -35.906 1.00 74.19 87 GLY A O 1
ATOM 627 N N . GLY A 1 88 ? 21.312 9.271 -36.732 1.00 71.50 88 GLY A N 1
ATOM 628 C CA . GLY A 1 88 ? 22.129 9.113 -37.944 1.00 71.50 88 GLY A CA 1
ATOM 629 C C . GLY A 1 88 ? 21.347 8.811 -39.228 1.00 71.50 88 GLY A C 1
ATOM 630 O O . GLY A 1 88 ? 21.949 8.766 -40.295 1.00 71.50 88 GLY A O 1
ATOM 631 N N . ALA A 1 89 ? 20.025 8.609 -39.167 1.00 62.97 89 ALA A N 1
ATOM 632 C CA . ALA A 1 89 ? 19.224 8.323 -40.357 1.00 62.97 89 ALA A CA 1
ATOM 633 C C . ALA A 1 89 ? 18.710 9.629 -40.986 1.00 62.97 89 ALA A C 1
ATOM 635 O O . ALA A 1 89 ? 17.928 10.349 -40.365 1.00 62.97 89 ALA A O 1
ATOM 636 N N . ALA A 1 90 ? 19.129 9.932 -42.218 1.00 62.16 90 ALA A N 1
ATOM 637 C CA . ALA A 1 90 ? 18.429 10.914 -43.043 1.00 62.16 90 ALA A CA 1
ATOM 638 C C . ALA A 1 90 ? 17.001 10.407 -43.294 1.00 62.16 90 ALA A C 1
ATOM 640 O O . ALA A 1 90 ? 16.814 9.227 -43.596 1.00 62.16 90 ALA A O 1
ATOM 641 N N . ALA A 1 91 ? 16.000 11.278 -43.152 1.00 59.38 91 ALA A N 1
ATOM 642 C CA . ALA A 1 91 ? 14.622 10.934 -43.473 1.00 59.38 91 ALA A CA 1
ATOM 643 C C . ALA A 1 91 ? 14.561 10.455 -44.929 1.00 59.38 91 ALA A C 1
ATOM 645 O O . ALA A 1 91 ? 14.831 11.233 -45.843 1.00 59.38 91 ALA A O 1
ATOM 646 N N . SER A 1 92 ? 14.214 9.190 -45.169 1.00 63.19 92 SER A N 1
ATOM 647 C CA . SER A 1 92 ? 13.792 8.792 -46.506 1.00 63.19 92 SER A CA 1
ATOM 648 C C . SER A 1 92 ? 12.430 9.432 -46.736 1.00 63.19 92 SER A C 1
ATOM 650 O O . SER A 1 92 ? 11.413 8.928 -46.260 1.00 63.19 92 SER A O 1
ATOM 652 N N . THR A 1 93 ? 12.410 10.573 -47.422 1.00 54.59 93 THR A N 1
ATOM 653 C CA . THR A 1 93 ? 11.197 11.036 -48.094 1.00 54.59 93 THR A CA 1
ATOM 654 C C . THR A 1 93 ? 10.795 9.948 -49.086 1.00 54.59 93 THR A C 1
ATOM 656 O O . THR A 1 93 ? 11.602 9.634 -49.963 1.00 54.59 93 THR A O 1
ATOM 659 N N . PRO A 1 94 ? 9.614 9.328 -48.935 1.00 55.50 94 PRO A N 1
ATOM 660 C CA . PRO A 1 94 ? 9.159 8.318 -49.876 1.00 55.50 94 PRO A CA 1
ATOM 661 C C . PRO A 1 94 ? 8.953 8.956 -51.256 1.00 55.50 94 PRO A C 1
ATOM 663 O O . PRO A 1 94 ? 8.350 10.028 -51.355 1.00 55.50 94 PRO A O 1
ATOM 666 N N . ALA A 1 95 ? 9.456 8.284 -52.292 1.00 52.47 95 ALA A N 1
ATOM 667 C CA . ALA A 1 95 ? 9.074 8.445 -53.692 1.00 52.47 95 ALA A CA 1
ATOM 668 C C . ALA A 1 95 ? 8.882 7.050 -54.292 1.00 52.47 95 ALA A C 1
ATOM 670 O O . ALA A 1 95 ? 9.746 6.184 -54.017 1.00 52.47 95 ALA A O 1
#

Sequence (95 aa):
VNGSQIHKISNSIKNSIGGNTVVNPDGSLSTQNIGGTGKNTVHDAIKSVDDKVTNGVNDLTDKGLNFAGNSGADVHRKLGEKLNIVGGAAASTPA

Radius of gyration: 27.48 Å; chains: 1; bounding box: 42×19×91 Å